Protein AF-A0A8B9FCC7-F1 (afdb_monomer)

pLDDT: mean 73.93, std 16.09, range [35.09, 97.44]

Organism: NCBI:txid241587

Secondary structure (DSSP, 8-state):
-------GGGGEEEEEE-TTT--EEEEEE-EEEETTEEEEEEE--SSPPP-

Solvent-accessible surface area (backbone atoms only — not comparable to full-atom values): 3488 Å² total; per-residue (Å²): 131,84,78,74,83,70,52,68,82,78,38,61,53,47,73,45,54,40,90,84,81,61,46,80,75,45,81,35,56,46,78,42,68,44,92,91,44,75,88,47,85,40,69,55,65,84,62,77,81,80,128

Foldseek 3Di:
DDPPCDDQVNAFADFDADPPPRDTPDTGWDWDADPVHRVDIDGDHPDDPPD

InterPro domains:
  IPR026768 Yippee homolog double zinc finger protein [PF14976] (6-50)
  IPR026768 Yippee homolog double zinc finger protein [PTHR31841] (2-50)

Mean predicted aligned error: 9.64 Å

Sequence (51 aa):
MSVSSCTFDDRCVSVLCCRFCQQVLSTRGMKAVLLADTDVDLYSTDIPPSG

Radius of gyration: 14.16 Å; Cα contacts (8 Å, |Δi|>4): 59; chains: 1; bounding box: 33×22×43 Å

Structure (mmCIF, N/CA/C/O backbone):
data_AF-A0A8B9FCC7-F1
#
_entry.id   AF-A0A8B9FCC7-F1
#
loop_
_atom_site.group_PDB
_atom_site.id
_atom_site.type_symbol
_atom_site.label_atom_id
_atom_site.label_alt_id
_atom_site.label_comp_id
_atom_site.label_asym_id
_atom_site.label_entity_id
_atom_site.label_seq_id
_atom_site.pdbx_PDB_ins_code
_atom_site.Cartn_x
_atom_site.Cartn_y
_atom_site.Cartn_z
_atom_site.occupancy
_atom_site.B_iso_or_equiv
_atom_site.auth_seq_id
_atom_site.auth_comp_id
_atom_site.auth_asym_id
_atom_site.auth_atom_id
_atom_site.pdbx_PDB_model_num
ATOM 1 N N . MET A 1 1 ? 7.294 -4.016 -22.533 1.00 37.31 1 MET A N 1
ATOM 2 C CA . MET A 1 1 ? 6.693 -4.583 -21.310 1.00 37.31 1 MET A CA 1
ATOM 3 C C . MET A 1 1 ? 6.018 -3.435 -20.595 1.00 37.31 1 MET A C 1
ATOM 5 O O . MET A 1 1 ? 6.705 -2.497 -20.215 1.00 37.31 1 MET A O 1
ATOM 9 N N . SER A 1 2 ? 4.688 -3.418 -20.571 1.00 35.09 2 SER A N 1
ATOM 10 C CA . SER A 1 2 ? 3.925 -2.305 -20.010 1.00 35.09 2 SER A CA 1
ATOM 11 C C . SER A 1 2 ? 4.141 -2.286 -18.503 1.00 35.09 2 SER A C 1
ATOM 13 O O . SER A 1 2 ? 3.668 -3.182 -17.805 1.00 35.09 2 SER A O 1
ATOM 15 N N . VAL A 1 3 ? 4.902 -1.306 -18.010 1.00 50.12 3 VAL A N 1
ATOM 16 C CA . VAL A 1 3 ? 4.977 -1.005 -16.580 1.00 50.12 3 VAL A CA 1
ATOM 17 C C . VAL A 1 3 ? 3.572 -0.575 -16.190 1.00 50.12 3 VAL A C 1
ATOM 19 O O . VAL A 1 3 ? 3.161 0.552 -16.451 1.00 50.12 3 VAL A O 1
ATOM 22 N N . SER A 1 4 ? 2.795 -1.522 -15.672 1.00 51.72 4 SER A N 1
ATOM 23 C CA . SER A 1 4 ? 1.481 -1.232 -15.120 1.00 51.72 4 SER A CA 1
ATOM 24 C C . SER A 1 4 ? 1.716 -0.236 -13.994 1.00 51.72 4 SER A C 1
ATOM 26 O O . SER A 1 4 ? 2.466 -0.512 -13.055 1.00 51.72 4 SER A O 1
ATOM 28 N N . SER A 1 5 ? 1.166 0.964 -14.140 1.00 57.34 5 SER A N 1
ATOM 29 C CA . SER A 1 5 ? 1.267 2.039 -13.162 1.00 57.34 5 SER A CA 1
ATOM 30 C C . SER A 1 5 ? 0.376 1.709 -11.963 1.00 57.34 5 SER A C 1
ATOM 32 O O . SER A 1 5 ? -0.660 2.337 -11.770 1.00 57.34 5 SER A O 1
ATOM 34 N N . CYS A 1 6 ? 0.741 0.673 -11.205 1.00 55.41 6 CYS A N 1
ATOM 35 C CA . CYS A 1 6 ? 0.119 0.343 -9.927 1.00 55.41 6 CYS A CA 1
ATOM 36 C C . CYS A 1 6 ? 0.424 1.494 -8.967 1.00 55.41 6 CYS A C 1
ATOM 38 O O . CYS A 1 6 ? 1.596 1.862 -8.794 1.00 55.41 6 CYS A O 1
ATOM 40 N N . THR A 1 7 ? -0.610 2.095 -8.390 1.00 58.03 7 THR A N 1
ATOM 41 C CA . THR A 1 7 ? -0.439 3.205 -7.451 1.00 58.03 7 THR A CA 1
ATOM 42 C C . THR A 1 7 ? 0.077 2.665 -6.117 1.00 58.03 7 THR A C 1
ATOM 44 O O . THR A 1 7 ? 0.132 1.458 -5.888 1.00 58.03 7 THR A O 1
ATOM 47 N N . PHE A 1 8 ? 0.520 3.545 -5.217 1.00 58.97 8 PHE A N 1
ATOM 48 C CA . PHE A 1 8 ? 1.039 3.119 -3.910 1.00 58.97 8 PHE A CA 1
ATOM 49 C C . PHE A 1 8 ? 0.006 2.311 -3.099 1.00 58.97 8 PHE A C 1
ATOM 51 O O . PHE A 1 8 ? 0.391 1.475 -2.282 1.00 58.97 8 PHE A O 1
ATOM 58 N N . ASP A 1 9 ? -1.286 2.517 -3.377 1.00 59.25 9 ASP A N 1
ATOM 59 C CA . ASP A 1 9 ? -2.400 1.758 -2.802 1.00 59.25 9 ASP A CA 1
ATOM 60 C C . ASP A 1 9 ? -2.355 0.267 -3.172 1.00 59.25 9 ASP A C 1
ATOM 62 O O . ASP A 1 9 ? -2.650 -0.581 -2.332 1.00 59.25 9 ASP A O 1
ATOM 66 N N . ASP A 1 10 ? -1.885 -0.072 -4.376 1.00 61.22 10 ASP A N 1
ATOM 67 C CA . ASP A 1 10 ? -1.742 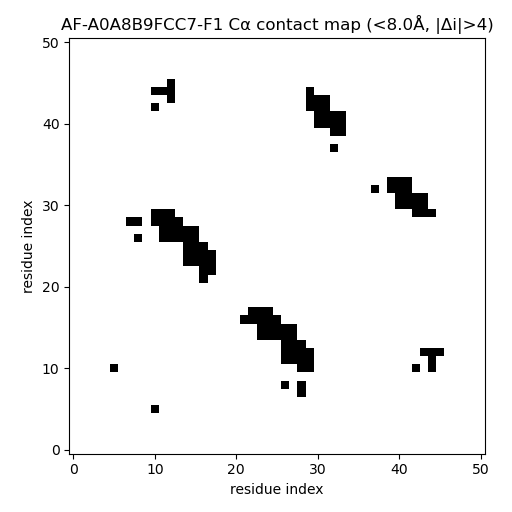-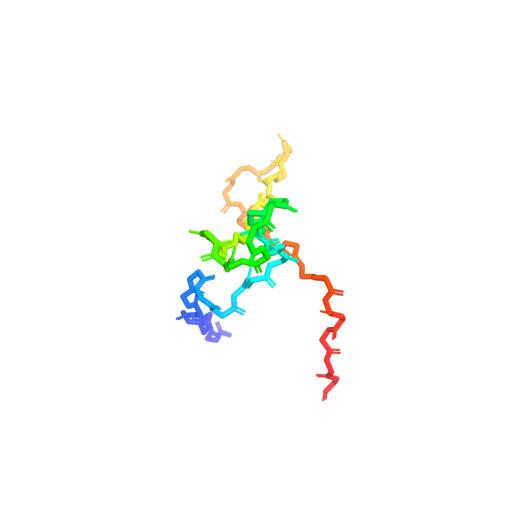1.457 -4.849 1.00 61.22 10 ASP A CA 1
ATOM 68 C C . ASP A 1 10 ? -0.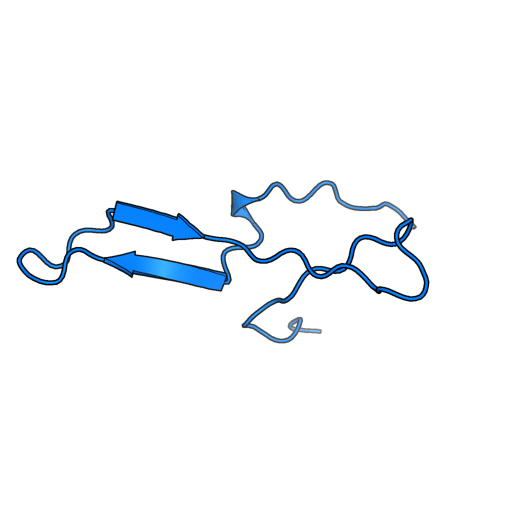512 -2.173 -4.254 1.00 61.22 10 ASP A C 1
ATOM 70 O O . ASP A 1 10 ? -0.279 -3.354 -4.514 1.00 61.22 10 ASP A O 1
ATOM 74 N N . ARG A 1 11 ? 0.320 -1.465 -3.478 1.00 68.69 11 ARG A N 1
ATOM 75 C CA . ARG A 1 11 ? 1.608 -1.952 -2.948 1.00 68.69 11 ARG A CA 1
ATOM 76 C C . ARG A 1 11 ? 1.668 -1.859 -1.427 1.00 68.69 11 ARG A C 1
ATOM 78 O O . ARG A 1 11 ? 2.716 -1.549 -0.861 1.00 68.69 11 ARG A O 1
ATOM 85 N N . CYS A 1 12 ? 0.540 -2.086 -0.757 1.00 76.44 12 CYS A N 1
ATOM 86 C CA . CYS A 1 12 ? 0.486 -2.093 0.700 1.00 76.44 12 CYS A CA 1
ATOM 87 C C . CYS A 1 12 ? 1.293 -3.274 1.265 1.00 76.44 12 CYS A C 1
ATOM 89 O O . CYS A 1 12 ? 1.042 -4.431 0.943 1.00 76.44 12 CYS A O 1
ATOM 91 N N . VAL A 1 13 ? 2.272 -2.952 2.108 1.00 79.44 13 VAL A N 1
ATOM 92 C CA . VAL A 1 13 ? 3.168 -3.901 2.784 1.00 79.44 13 VAL A CA 1
ATOM 93 C C . VAL A 1 13 ? 2.785 -3.970 4.263 1.00 79.44 13 VAL A C 1
ATOM 95 O O . VAL A 1 13 ? 2.612 -5.031 4.837 1.00 79.44 13 VAL A O 1
ATOM 98 N N . SER A 1 14 ? 2.526 -2.823 4.894 1.00 82.44 14 SER A N 1
ATOM 99 C CA . SER A 1 14 ? 2.192 -2.779 6.318 1.00 82.44 14 SER A CA 1
ATOM 100 C C . SER A 1 14 ? 1.001 -1.875 6.602 1.00 82.44 14 SER A C 1
ATOM 102 O O . SER A 1 14 ? 0.837 -0.821 5.987 1.00 82.44 14 SER A O 1
ATOM 104 N N . VAL A 1 15 ? 0.188 -2.262 7.583 1.00 88.00 15 VAL A N 1
ATOM 105 C CA . VAL A 1 15 ? -0.920 -1.456 8.101 1.00 88.00 15 VAL A CA 1
ATOM 106 C C . VAL A 1 15 ? -0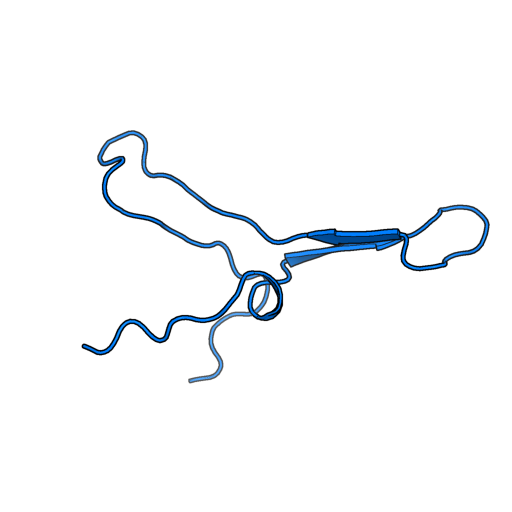.570 -0.999 9.511 1.00 88.00 15 VAL A C 1
ATOM 108 O O . VAL A 1 15 ? -0.334 -1.812 10.405 1.00 88.00 15 VAL A O 1
ATOM 111 N N . LEU A 1 16 ? -0.538 0.315 9.722 1.00 89.56 16 LEU A N 1
ATOM 112 C CA . LEU A 1 16 ? -0.353 0.898 11.042 1.00 89.56 16 LEU A CA 1
ATOM 113 C C . LEU A 1 16 ? -1.711 1.031 11.728 1.00 89.56 16 LEU A C 1
ATOM 115 O O . LEU A 1 16 ? -2.542 1.846 11.322 1.00 89.56 16 LEU A O 1
ATOM 119 N N . CYS A 1 17 ? -1.901 0.276 12.804 1.00 95.31 17 CYS A N 1
ATOM 120 C CA . CYS A 1 17 ? -3.097 0.357 13.635 1.00 95.31 17 CYS A CA 1
ATOM 121 C C . CYS A 1 17 ? -2.811 1.096 14.946 1.00 95.31 17 CYS A C 1
ATOM 123 O O . CYS A 1 17 ? -1.732 0.975 15.533 1.00 95.31 17 CYS A O 1
ATOM 125 N N . CYS A 1 18 ? -3.801 1.835 15.446 1.00 94.81 18 CYS A N 1
ATOM 126 C CA . CYS A 1 18 ? -3.755 2.386 16.793 1.00 94.81 18 CYS A CA 1
ATOM 127 C C . CYS A 1 18 ? -3.752 1.241 17.807 1.00 94.81 18 CYS A C 1
ATOM 129 O O . CYS A 1 18 ?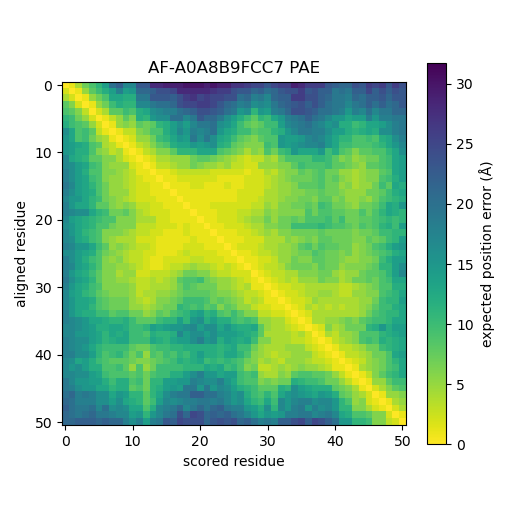 -4.662 0.417 17.819 1.00 94.81 18 CYS A O 1
ATOM 131 N N . ARG A 1 19 ? -2.776 1.212 18.716 1.00 95.94 19 ARG A N 1
ATOM 132 C CA . ARG A 1 19 ? -2.683 0.144 19.723 1.00 95.94 19 ARG A CA 1
ATOM 133 C C . ARG A 1 19 ? -3.901 0.07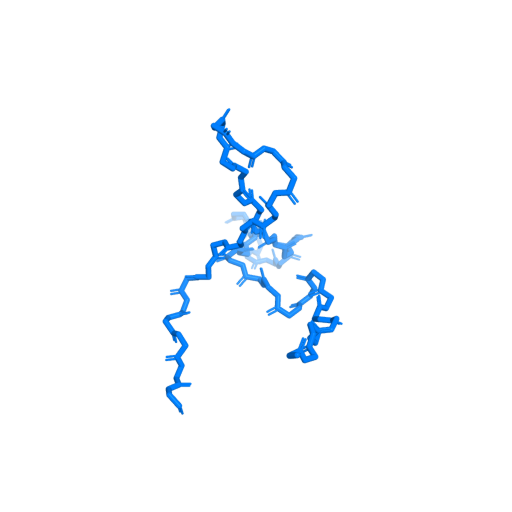9 20.656 1.00 95.94 19 ARG A C 1
ATOM 135 O O . ARG A 1 19 ? -4.207 -0.990 21.169 1.00 95.94 19 ARG A O 1
ATOM 142 N N . PHE A 1 20 ? -4.574 1.205 20.886 1.00 97.44 20 PHE A N 1
ATOM 143 C CA . PHE A 1 20 ? -5.656 1.307 21.867 1.00 97.44 20 PHE A CA 1
ATOM 144 C C . PHE A 1 20 ? -7.034 1.010 21.273 1.00 97.44 20 PHE A C 1
ATOM 146 O O . PHE A 1 20 ? -7.765 0.195 21.821 1.00 97.44 20 PHE A O 1
ATOM 153 N N . CYS A 1 21 ? -7.390 1.645 20.152 1.00 97.06 21 CYS A N 1
ATOM 154 C CA . CYS A 1 21 ? -8.697 1.451 19.512 1.00 97.06 21 CYS A CA 1
ATOM 155 C C . CYS A 1 21 ? -8.668 0.475 18.327 1.00 97.06 21 CYS A C 1
ATOM 157 O O . CYS A 1 21 ? -9.706 0.245 17.718 1.00 97.06 21 CYS A O 1
ATOM 159 N N . GLN A 1 22 ? -7.493 -0.062 17.974 1.00 95.31 22 GLN A N 1
ATOM 160 C CA . GLN A 1 22 ? -7.256 -0.962 16.834 1.00 95.31 22 GLN A CA 1
ATOM 161 C C . GLN A 1 22 ? -7.658 -0.403 15.459 1.00 95.31 22 GLN A C 1
ATOM 163 O O . GLN A 1 22 ? -7.547 -1.103 14.458 1.00 95.31 22 GLN A O 1
ATOM 168 N N . GLN A 1 23 ? -8.063 0.867 15.377 1.00 96.50 23 GLN A N 1
ATOM 169 C CA . GLN A 1 23 ? -8.392 1.506 14.108 1.00 96.50 23 GLN A CA 1
ATOM 170 C C . GLN A 1 23 ? -7.158 1.668 13.224 1.00 96.50 23 GLN A C 1
ATOM 172 O O . GLN A 1 23 ? -6.055 1.945 13.709 1.00 96.50 23 GLN A O 1
ATOM 177 N N . VAL A 1 24 ? -7.375 1.538 11.915 1.00 94.06 24 VAL A N 1
ATOM 178 C CA . VAL A 1 24 ? -6.354 1.778 10.897 1.00 94.06 24 VAL A CA 1
ATOM 179 C C . VAL A 1 24 ? -6.028 3.265 10.864 1.00 94.06 24 VAL A C 1
ATOM 181 O O . VAL A 1 24 ? -6.901 4.097 10.633 1.00 94.06 24 VAL A O 1
ATOM 184 N N . LEU A 1 25 ? -4.760 3.588 11.096 1.00 93.44 25 LEU A N 1
ATOM 185 C CA . LEU A 1 25 ? -4.245 4.952 11.015 1.00 93.44 25 LEU A CA 1
ATOM 186 C C . LEU A 1 25 ? -3.654 5.242 9.635 1.00 93.44 25 LEU A C 1
ATOM 188 O O . LEU A 1 25 ? -3.760 6.359 9.143 1.00 93.44 25 LEU A O 1
ATOM 192 N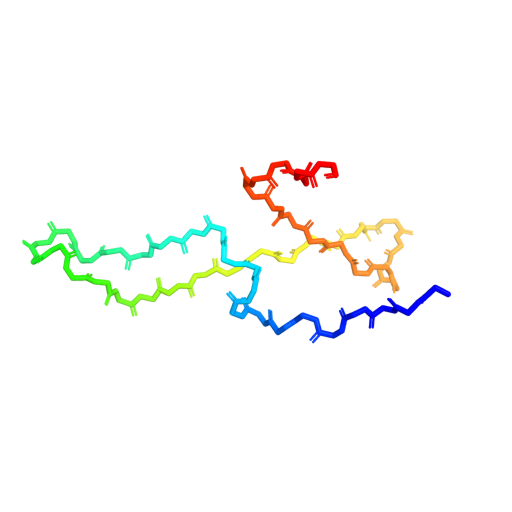 N . SER A 1 26 ? -2.984 4.256 9.032 1.00 87.25 26 SER A N 1
ATOM 193 C CA . SER A 1 26 ? -2.313 4.415 7.740 1.00 87.25 26 SER A CA 1
ATOM 194 C C . SER A 1 26 ? -1.975 3.061 7.120 1.00 87.25 26 SER A C 1
ATOM 196 O O . SER A 1 26 ? -1.515 2.150 7.809 1.00 87.25 26 SER A O 1
ATOM 198 N N . THR A 1 27 ? -2.150 2.954 5.806 1.00 85.38 27 THR A N 1
ATOM 199 C CA . THR A 1 27 ? -1.546 1.921 4.959 1.00 85.38 27 THR A CA 1
ATOM 200 C C . THR A 1 27 ? -0.183 2.411 4.474 1.00 85.38 27 THR A C 1
ATOM 202 O O . THR A 1 27 ? -0.013 3.580 4.122 1.00 85.38 27 THR A O 1
ATOM 205 N N . ARG A 1 28 ? 0.825 1.539 4.506 1.00 82.50 28 ARG A N 1
ATOM 206 C CA . ARG A 1 28 ? 2.200 1.856 4.106 1.00 82.50 28 ARG A CA 1
ATOM 207 C C . ARG A 1 28 ? 2.671 0.870 3.048 1.00 82.50 28 ARG A C 1
ATOM 209 O O . ARG A 1 28 ? 2.521 -0.338 3.219 1.00 82.50 28 ARG A O 1
ATOM 216 N N . GLY A 1 29 ? 3.263 1.392 1.980 1.00 79.75 29 GLY A N 1
ATOM 217 C CA . GLY A 1 29 ? 4.032 0.615 1.007 1.00 79.75 29 GLY A CA 1
ATOM 218 C C . GLY A 1 29 ? 5.536 0.717 1.255 1.00 79.75 29 GLY A C 1
ATOM 219 O O . GLY A 1 29 ? 5.989 1.553 2.042 1.00 79.75 29 GLY A O 1
ATOM 220 N N . MET A 1 30 ? 6.314 -0.123 0.574 1.00 78.25 30 MET A N 1
ATOM 221 C CA . MET A 1 30 ? 7.776 -0.109 0.642 1.00 78.25 30 MET A CA 1
ATOM 222 C C . MET A 1 30 ? 8.378 0.069 -0.754 1.00 78.25 30 MET A C 1
ATOM 224 O O . MET A 1 30 ? 8.055 -0.666 -1.688 1.00 78.25 30 MET A O 1
ATOM 228 N N . LYS A 1 31 ? 9.293 1.031 -0.879 1.00 76.38 31 LYS A N 1
ATOM 229 C CA . LYS A 1 31 ? 10.170 1.190 -2.041 1.00 76.38 31 LYS A CA 1
ATOM 230 C C . LYS A 1 31 ? 11.578 0.767 -1.636 1.00 76.38 31 LYS A C 1
ATOM 232 O O . LYS A 1 31 ? 12.101 1.256 -0.637 1.00 76.38 31 LYS A O 1
ATOM 237 N N . ALA A 1 32 ? 12.166 -0.133 -2.406 1.00 77.56 32 ALA A N 1
ATOM 238 C CA . ALA A 1 32 ? 13.563 -0.511 -2.304 1.00 77.56 32 ALA A CA 1
ATOM 239 C C . ALA A 1 32 ? 14.354 0.200 -3.411 1.00 77.56 32 ALA A C 1
ATOM 241 O O . ALA A 1 32 ? 13.876 0.368 -4.530 1.00 77.56 32 ALA A O 1
ATOM 242 N N . VAL A 1 33 ? 15.566 0.639 -3.089 1.00 79.12 33 VAL A N 1
ATOM 243 C CA . VAL A 1 33 ? 16.479 1.275 -4.045 1.00 79.12 33 VAL A CA 1
ATOM 244 C C . VAL A 1 33 ? 17.780 0.491 -4.018 1.00 79.12 33 VAL A C 1
ATOM 246 O O . VAL A 1 33 ? 18.317 0.229 -2.937 1.00 79.12 33 VAL A O 1
ATOM 249 N N . LEU A 1 34 ? 18.280 0.094 -5.188 1.00 81.00 34 LEU A N 1
ATOM 250 C CA . LEU A 1 34 ? 19.589 -0.540 -5.279 1.00 81.00 34 LEU A CA 1
ATOM 251 C C . LEU A 1 34 ? 20.664 0.532 -5.102 1.00 81.00 34 LEU A C 1
ATOM 253 O O . LEU A 1 34 ? 20.754 1.478 -5.872 1.00 81.00 34 LEU A O 1
ATOM 257 N N . LEU A 1 35 ? 21.524 0.371 -4.096 1.00 82.62 35 LEU A N 1
ATOM 258 C CA . LEU A 1 35 ? 22.617 1.323 -3.857 1.00 82.62 35 LEU A CA 1
ATOM 259 C C . LEU A 1 35 ? 23.658 1.330 -4.988 1.00 82.62 35 LEU A C 1
ATOM 261 O O . LEU A 1 35 ? 24.379 2.307 -5.146 1.00 82.62 35 LEU A O 1
ATOM 265 N N . ALA A 1 36 ? 23.742 0.239 -5.754 1.00 87.00 36 ALA A N 1
ATOM 266 C CA . ALA A 1 36 ? 24.611 0.123 -6.922 1.00 87.00 36 ALA A CA 1
ATOM 267 C C . ALA A 1 36 ? 23.983 0.693 -8.207 1.00 87.00 36 ALA A C 1
ATOM 269 O O . ALA A 1 36 ? 24.710 0.931 -9.167 1.00 87.00 36 ALA A O 1
ATOM 270 N N . ASP A 1 37 ? 22.661 0.885 -8.228 1.00 77.12 37 ASP A N 1
ATOM 271 C CA . ASP A 1 37 ? 21.911 1.381 -9.382 1.00 77.12 37 ASP A CA 1
ATOM 272 C C . ASP A 1 37 ? 20.616 2.057 -8.908 1.00 77.12 37 ASP A C 1
ATOM 274 O O . ASP A 1 37 ? 19.590 1.418 -8.667 1.00 77.12 37 ASP A O 1
ATOM 278 N N . THR A 1 38 ? 20.679 3.373 -8.721 1.00 79.50 38 THR A N 1
ATOM 279 C CA . THR A 1 38 ? 19.557 4.150 -8.185 1.00 79.50 38 THR A CA 1
ATOM 280 C C . THR A 1 38 ? 18.498 4.490 -9.227 1.00 79.50 38 THR A C 1
ATOM 282 O O . THR A 1 38 ? 17.460 5.037 -8.855 1.00 79.50 38 THR A O 1
ATOM 285 N N . ASP A 1 39 ? 18.742 4.182 -10.504 1.00 83.06 39 ASP A N 1
ATOM 286 C CA . ASP A 1 39 ? 17.785 4.433 -11.585 1.00 83.06 39 ASP A CA 1
ATOM 287 C C . ASP A 1 39 ? 16.712 3.333 -11.650 1.00 83.06 39 ASP A C 1
ATOM 289 O O . ASP A 1 39 ? 15.670 3.498 -12.292 1.00 83.06 39 ASP A O 1
ATOM 293 N N . VAL A 1 40 ? 16.937 2.220 -10.943 1.00 78.56 40 VAL A N 1
ATOM 294 C CA . VAL A 1 40 ? 15.991 1.112 -10.831 1.00 78.56 40 VAL A CA 1
ATOM 295 C C . VAL A 1 40 ? 15.188 1.216 -9.537 1.00 78.56 40 VAL A C 1
ATOM 297 O O . VAL A 1 40 ? 15.679 0.993 -8.428 1.00 78.56 40 VAL A O 1
ATOM 300 N N . ASP A 1 41 ? 13.895 1.472 -9.703 1.00 71.06 41 ASP A N 1
ATOM 301 C CA . ASP A 1 41 ? 12.915 1.377 -8.633 1.00 71.06 41 ASP A CA 1
ATOM 302 C C . ASP A 1 41 ? 12.549 -0.088 -8.373 1.00 71.06 41 ASP A C 1
ATOM 304 O O . ASP A 1 41 ? 11.931 -0.750 -9.212 1.00 71.06 41 ASP A O 1
ATOM 308 N N . LEU A 1 42 ? 12.876 -0.584 -7.181 1.00 72.06 42 LEU A N 1
ATOM 309 C CA . LEU A 1 42 ? 12.398 -1.871 -6.694 1.00 72.06 42 LEU A CA 1
ATOM 310 C C . LEU A 1 42 ? 11.278 -1.661 -5.675 1.00 72.06 42 LEU A C 1
ATOM 312 O O . LEU A 1 42 ? 11.211 -0.657 -4.967 1.00 72.06 42 LEU A O 1
ATOM 316 N N . TYR A 1 43 ? 10.390 -2.638 -5.565 1.00 71.12 43 TYR A N 1
ATOM 317 C CA . TYR A 1 43 ? 9.295 -2.606 -4.601 1.00 71.12 43 TYR A CA 1
ATOM 318 C C . TYR A 1 43 ? 9.292 -3.924 -3.835 1.00 71.12 43 TYR A C 1
ATOM 320 O O . TYR A 1 43 ? 9.411 -4.987 -4.440 1.00 71.12 43 TYR A O 1
ATOM 328 N N . SER A 1 44 ? 9.193 -3.851 -2.507 1.00 65.62 44 SER A N 1
ATOM 329 C CA . SER A 1 44 ? 9.030 -5.045 -1.676 1.00 65.62 44 SER A CA 1
ATOM 330 C C . SER A 1 44 ? 7.543 -5.346 -1.574 1.00 65.62 44 SER A C 1
ATOM 332 O O . SER A 1 44 ? 6.771 -4.462 -1.208 1.00 65.62 44 SER A O 1
ATOM 334 N N . THR A 1 45 ? 7.138 -6.567 -1.902 1.00 65.00 45 THR A N 1
ATOM 335 C CA . THR A 1 45 ? 5.770 -7.054 -1.707 1.00 65.00 45 THR A CA 1
ATOM 336 C C . THR A 1 45 ? 5.801 -8.131 -0.628 1.00 65.00 45 THR A C 1
ATOM 338 O O . THR A 1 45 ? 6.581 -9.073 -0.724 1.00 65.00 45 THR A O 1
ATOM 341 N N . ASP A 1 46 ? 4.957 -8.016 0.399 1.00 60.88 46 ASP A N 1
ATOM 342 C CA . ASP A 1 46 ? 4.852 -9.046 1.451 1.00 60.88 46 ASP A CA 1
ATOM 343 C C . ASP A 1 46 ? 4.129 -10.313 0.970 1.00 60.88 46 ASP A C 1
ATOM 345 O O . ASP A 1 46 ? 4.143 -11.349 1.633 1.00 60.88 46 ASP A O 1
ATOM 349 N N . ILE A 1 47 ? 3.508 -10.243 -0.208 1.00 60.50 47 ILE A N 1
ATOM 350 C CA . ILE A 1 47 ? 2.820 -11.351 -0.858 1.00 60.50 47 ILE A CA 1
ATOM 351 C C . ILE A 1 47 ? 3.643 -11.718 -2.099 1.00 60.50 47 ILE A C 1
ATOM 353 O O . ILE A 1 47 ? 3.876 -10.842 -2.942 1.00 60.50 47 ILE A O 1
ATOM 357 N N . PRO A 1 48 ? 4.124 -12.971 -2.232 1.00 56.16 48 PRO A N 1
ATOM 358 C CA . PRO A 1 48 ? 4.757 -13.406 -3.469 1.00 56.16 48 PRO A CA 1
ATOM 359 C C . PRO A 1 48 ? 3.739 -13.277 -4.612 1.00 56.16 48 PRO A C 1
ATOM 361 O O . PRO A 1 48 ? 2.555 -13.547 -4.386 1.00 56.16 48 PRO A O 1
ATOM 364 N N . PRO A 1 49 ? 4.155 -12.871 -5.826 1.00 57.50 49 PRO A N 1
ATOM 365 C CA . PRO A 1 49 ? 3.241 -12.812 -6.956 1.00 57.50 49 PRO A CA 1
ATOM 366 C C . PRO A 1 49 ? 2.572 -14.18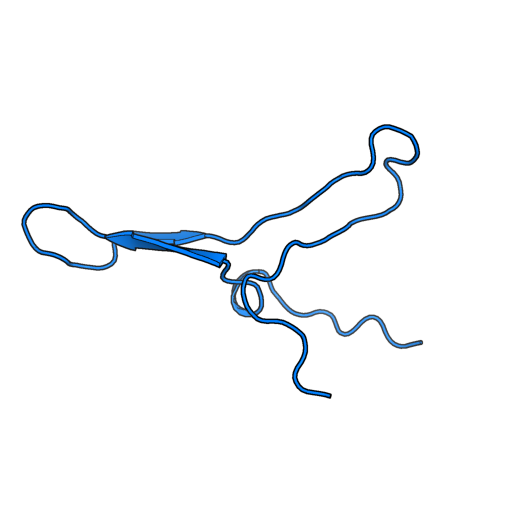0 -7.106 1.00 57.50 49 PRO A C 1
ATOM 368 O O . PRO A 1 49 ? 3.244 -15.201 -7.258 1.00 57.50 49 PRO A O 1
ATOM 371 N N . SER A 1 50 ? 1.244 -14.204 -6.988 1.00 61.59 50 SER A N 1
ATOM 372 C CA . SER A 1 50 ? 0.469 -15.358 -7.435 1.00 61.59 50 SER A CA 1
ATOM 373 C C . SER A 1 50 ? 0.713 -15.442 -8.937 1.00 61.59 50 SER A C 1
ATOM 375 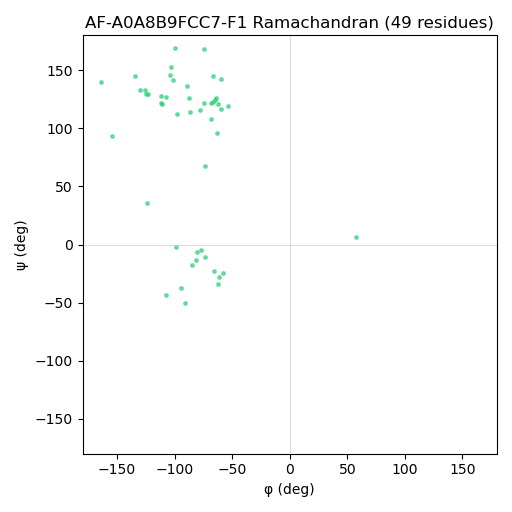O O . SER A 1 50 ? 0.521 -14.433 -9.614 1.00 61.59 50 SER A O 1
ATOM 377 N N . GLY A 1 51 ? 1.252 -16.570 -9.403 1.00 44.88 51 GLY A N 1
ATOM 378 C CA . GLY A 1 51 ? 1.632 -16.765 -10.805 1.00 44.88 51 GLY A CA 1
ATOM 379 C C . GLY A 1 51 ? 0.526 -16.431 -11.796 1.00 44.88 51 GLY A C 1
ATOM 380 O O . GLY A 1 51 ? -0.661 -16.605 -11.438 1.00 44.88 51 GLY A O 1
#